Protein AF-A0A934HAM5-F1 (afdb_monomer_lite)

Radius of gyration: 46.68 Å; chains: 1; bounding box: 102×47×136 Å

Foldseek 3Di:
DDDDDDDDDDDDDDDDDDDDPPPDQPPVNVVVVVVVVVVVVCCVVVVVVVVVVVVVVVVVVVVVVVVVVVVVVVVVVVVVVVCVPDCVVVVVCCVPVVVDDDVPDDDDDDDDDDPPPPPPDPDPPPPPPPPPPDPPDPPVQVVVCVVPVDGDPD

Structure (mmCIF, N/CA/C/O backbone):
data_AF-A0A934HAM5-F1
#
_entry.id   AF-A0A934HAM5-F1
#
loop_
_atom_site.group_PDB
_atom_site.id
_atom_site.type_symbol
_atom_site.label_atom_id
_atom_site.label_alt_id
_atom_site.label_comp_id
_atom_site.label_asym_id
_atom_site.label_entity_id
_atom_site.label_seq_id
_atom_site.pdbx_PDB_ins_code
_atom_site.Cartn_x
_atom_site.Cartn_y
_atom_site.Cartn_z
_atom_site.occupancy
_atom_site.B_iso_or_equiv
_atom_site.auth_seq_id
_atom_site.auth_comp_id
_atom_site.auth_asym_id
_atom_site.auth_atom_id
_atom_site.pdbx_PDB_model_num
ATOM 1 N N . MET A 1 1 ? 74.868 38.143 -91.802 1.00 42.06 1 MET A N 1
ATOM 2 C CA . MET A 1 1 ? 75.199 38.281 -90.371 1.00 42.06 1 MET A CA 1
ATOM 3 C C . MET A 1 1 ? 74.041 37.647 -89.613 1.00 42.06 1 MET A C 1
ATOM 5 O O . MET A 1 1 ? 72.954 38.185 -89.759 1.00 42.06 1 MET A O 1
ATOM 9 N N . SER A 1 2 ? 74.294 36.526 -88.915 1.00 46.59 2 SER A N 1
ATOM 10 C CA . SER A 1 2 ? 73.441 35.905 -87.864 1.00 46.59 2 SER A CA 1
ATOM 11 C C . SER A 1 2 ? 72.083 35.324 -88.325 1.00 46.59 2 SER A C 1
ATOM 13 O O . SER A 1 2 ? 71.445 35.909 -89.183 1.00 46.59 2 SER A O 1
ATOM 15 N N . GLU A 1 3 ? 71.506 34.216 -87.853 1.00 45.53 3 GLU A N 1
ATOM 16 C CA . GLU A 1 3 ? 71.801 33.138 -86.895 1.00 45.53 3 GLU A CA 1
ATOM 17 C C . GLU A 1 3 ? 70.739 32.016 -87.137 1.00 45.53 3 GLU A C 1
ATOM 19 O O . GLU A 1 3 ? 69.794 32.219 -87.895 1.00 45.53 3 GLU A O 1
ATOM 24 N N . GLN A 1 4 ? 70.930 30.837 -86.529 1.00 54.72 4 GLN A N 1
ATOM 25 C CA . GLN A 1 4 ? 70.069 29.624 -86.457 1.00 54.72 4 GLN A CA 1
ATOM 26 C C . GLN A 1 4 ? 68.655 29.881 -85.824 1.00 54.72 4 GLN A C 1
ATOM 28 O O . GLN A 1 4 ? 68.328 31.049 -85.639 1.00 54.72 4 GLN A O 1
ATOM 33 N N . PRO A 1 5 ? 67.845 28.908 -85.306 1.00 62.12 5 PRO A N 1
ATOM 34 C CA . PRO A 1 5 ? 67.680 27.442 -85.487 1.00 62.12 5 PRO A CA 1
ATOM 35 C C . PRO A 1 5 ? 66.188 26.966 -85.585 1.00 62.12 5 PRO A C 1
ATOM 37 O O . PRO A 1 5 ? 65.243 27.740 -85.500 1.00 62.12 5 PRO A O 1
ATOM 40 N N . SER A 1 6 ? 66.017 25.646 -85.741 1.00 55.91 6 SER A N 1
ATOM 41 C CA . SER A 1 6 ? 65.084 24.710 -85.066 1.00 55.91 6 SER A CA 1
ATOM 42 C C . SER A 1 6 ? 63.845 25.198 -84.289 1.00 55.91 6 SER A C 1
ATOM 44 O O . SER A 1 6 ? 63.964 26.020 -83.390 1.00 55.91 6 SER A O 1
ATOM 46 N N . ALA A 1 7 ? 62.721 24.490 -84.471 1.00 57.91 7 ALA A N 1
ATOM 47 C CA . ALA A 1 7 ? 61.945 23.786 -83.421 1.00 57.91 7 ALA A CA 1
ATOM 48 C C . ALA A 1 7 ? 60.665 23.221 -84.080 1.00 57.91 7 ALA A C 1
ATOM 50 O O . ALA A 1 7 ? 59.900 23.972 -84.671 1.00 57.91 7 ALA A O 1
ATOM 51 N N . TYR A 1 8 ? 60.516 21.912 -84.285 1.00 57.03 8 TYR A N 1
ATOM 52 C CA . TYR A 1 8 ? 60.095 20.884 -83.320 1.00 57.03 8 TYR A CA 1
ATOM 53 C C . TYR A 1 8 ? 58.771 21.139 -82.585 1.00 57.03 8 TYR A C 1
ATOM 55 O O . TYR A 1 8 ? 58.551 22.199 -82.007 1.00 57.03 8 TYR A O 1
ATOM 63 N N . SER A 1 9 ? 58.020 20.034 -82.534 1.00 56.56 9 SER A N 1
ATOM 64 C CA . SER A 1 9 ? 57.041 19.629 -81.523 1.00 56.56 9 SER A CA 1
ATOM 65 C C . SER A 1 9 ? 55.610 20.124 -81.737 1.00 56.56 9 SER A C 1
ATOM 67 O O . SER A 1 9 ? 55.322 21.312 -81.738 1.00 56.56 9 SER A O 1
ATOM 69 N N . GLU A 1 10 ? 54.706 19.244 -82.164 1.00 54.44 10 GLU A N 1
ATOM 70 C CA . GLU A 1 10 ? 54.100 18.116 -81.425 1.00 54.44 10 GLU A CA 1
ATOM 71 C C . GLU A 1 10 ? 52.860 18.534 -80.632 1.00 54.44 10 GLU A C 1
ATOM 73 O O . GLU A 1 10 ? 52.858 19.499 -79.880 1.00 54.44 10 GLU A O 1
ATOM 78 N N . GLU A 1 11 ? 51.841 17.692 -80.812 1.00 55.75 11 GLU A N 1
ATOM 79 C CA . GLU A 1 11 ? 50.790 17.365 -79.855 1.00 55.75 11 GLU A CA 1
ATOM 80 C C . GLU A 1 11 ? 49.760 18.442 -79.487 1.00 55.75 11 GLU A C 1
ATOM 82 O O . GLU A 1 11 ? 50.021 19.419 -78.794 1.00 55.75 11 GLU A O 1
ATOM 87 N N . GLN A 1 12 ? 48.494 18.111 -79.760 1.00 60.97 12 GLN A N 1
ATOM 88 C CA . GLN A 1 12 ? 47.630 17.698 -78.650 1.00 60.97 12 GLN A CA 1
ATOM 89 C C . GLN A 1 12 ? 46.426 16.871 -79.142 1.00 60.97 12 GLN A C 1
ATOM 91 O O . GLN A 1 12 ? 45.659 17.338 -79.986 1.00 60.97 12 GLN A O 1
ATOM 96 N N . PRO A 1 13 ? 46.239 15.638 -78.630 1.00 58.78 13 PRO A N 1
ATOM 97 C CA . PRO A 1 13 ? 45.120 14.782 -78.996 1.00 58.78 13 PRO A CA 1
ATOM 98 C C . PRO A 1 13 ? 43.814 15.270 -78.355 1.00 58.78 13 PRO A C 1
ATOM 100 O O . PRO A 1 13 ? 43.788 15.835 -77.259 1.00 58.78 13 PRO A O 1
ATOM 103 N N . ALA A 1 14 ? 42.709 15.013 -79.055 1.00 62.81 14 ALA A N 1
ATOM 104 C CA . ALA A 1 14 ? 41.353 15.311 -78.619 1.00 62.81 14 ALA A CA 1
ATOM 105 C C . ALA A 1 14 ? 41.064 14.729 -77.221 1.00 62.81 14 ALA A C 1
ATOM 107 O O . ALA A 1 14 ? 41.055 13.513 -77.015 1.00 62.81 14 ALA A O 1
ATOM 108 N N . ARG A 1 15 ? 40.797 15.607 -76.248 1.00 59.69 15 ARG A N 1
ATOM 109 C CA . ARG A 1 15 ? 40.384 15.211 -74.897 1.00 59.69 15 ARG A CA 1
ATOM 110 C C . ARG A 1 15 ? 38.982 14.602 -74.951 1.00 59.69 15 ARG A C 1
ATOM 112 O O . ARG A 1 15 ? 38.008 15.286 -75.251 1.00 59.69 15 ARG A O 1
ATOM 119 N N . THR A 1 16 ? 38.884 13.314 -74.643 1.00 67.38 16 THR A N 1
ATOM 120 C CA . THR A 1 16 ? 37.608 12.604 -74.473 1.00 67.38 16 THR A CA 1
ATOM 121 C C . THR A 1 16 ? 37.072 12.879 -73.061 1.00 67.38 16 THR A C 1
ATOM 123 O O . THR A 1 16 ? 37.863 12.844 -72.115 1.00 67.38 16 THR A O 1
ATOM 126 N N . PRO A 1 17 ? 35.770 13.164 -72.860 1.00 67.44 17 PRO A N 1
ATOM 127 C CA . PRO A 1 17 ? 35.237 13.386 -71.518 1.00 67.44 17 PRO A CA 1
ATOM 128 C C . PRO A 1 17 ? 35.248 12.083 -70.696 1.00 67.44 17 PRO A C 1
ATOM 130 O O . PRO A 1 17 ? 34.970 11.011 -71.246 1.00 67.44 17 PRO A O 1
ATOM 133 N N . PRO A 1 18 ? 35.526 12.142 -69.379 1.00 64.69 18 PRO A N 1
ATOM 134 C CA . PRO A 1 18 ? 35.520 10.960 -68.529 1.00 64.69 18 PRO A CA 1
ATOM 135 C C . PRO A 1 18 ? 34.089 10.431 -68.373 1.00 64.69 18 PRO A C 1
ATOM 137 O O . PRO A 1 18 ? 33.177 11.146 -67.949 1.00 64.69 18 PRO A O 1
ATOM 140 N N . ARG A 1 19 ? 33.883 9.155 -68.718 1.00 61.78 19 ARG A N 1
ATOM 141 C CA . ARG A 1 19 ? 32.640 8.435 -68.425 1.00 61.78 19 ARG A CA 1
ATOM 142 C C . ARG A 1 19 ? 32.548 8.223 -66.916 1.00 61.78 19 ARG A C 1
ATOM 144 O O . ARG A 1 19 ? 33.447 7.673 -66.296 1.00 61.78 19 ARG A O 1
ATOM 151 N N . ARG A 1 20 ? 31.453 8.703 -66.334 1.00 63.34 20 ARG A N 1
ATOM 152 C CA . ARG A 1 20 ? 31.144 8.587 -64.909 1.00 63.34 20 ARG A CA 1
ATOM 153 C C . ARG A 1 20 ? 30.751 7.136 -64.636 1.00 63.34 20 ARG A C 1
ATOM 155 O O . ARG A 1 20 ? 29.644 6.735 -64.994 1.00 63.34 20 ARG A O 1
ATOM 162 N N . ASP A 1 21 ? 31.659 6.357 -64.056 1.00 62.03 21 ASP A N 1
ATOM 163 C CA . ASP A 1 21 ? 31.364 4.991 -63.629 1.00 62.03 21 ASP A CA 1
ATOM 164 C C . ASP A 1 21 ? 30.221 5.024 -62.613 1.00 62.03 21 ASP A C 1
ATOM 166 O O . ASP A 1 21 ? 30.358 5.495 -61.481 1.00 62.03 21 ASP A O 1
ATOM 170 N N . ARG A 1 22 ? 29.043 4.564 -63.047 1.00 62.31 22 ARG A N 1
ATOM 171 C CA . ARG A 1 22 ? 27.924 4.270 -62.155 1.00 62.31 22 ARG A CA 1
ATOM 172 C C . ARG A 1 22 ? 28.395 3.145 -61.247 1.00 62.31 22 ARG A C 1
ATOM 174 O O . ARG A 1 22 ? 28.457 2.001 -61.682 1.00 62.31 22 ARG A O 1
ATOM 181 N N . GLN A 1 23 ? 28.737 3.492 -60.011 1.00 64.81 23 GLN A N 1
ATOM 182 C CA . GLN A 1 23 ? 29.042 2.541 -58.950 1.00 64.81 23 GLN A CA 1
ATOM 183 C C . GLN A 1 23 ? 27.871 1.560 -58.837 1.00 64.81 23 GLN A C 1
ATOM 185 O O . GLN A 1 23 ? 26.796 1.899 -58.342 1.00 64.81 23 GLN A O 1
ATOM 190 N N . GLN A 1 24 ? 28.053 0.362 -59.384 1.00 66.62 24 GLN A N 1
ATOM 191 C CA . GLN A 1 24 ? 27.085 -0.712 -59.269 1.00 66.62 24 GLN A CA 1
ATOM 192 C C . GLN A 1 24 ? 27.207 -1.223 -57.838 1.00 66.62 24 GLN A C 1
ATOM 194 O O . GLN A 1 24 ? 28.215 -1.826 -57.475 1.00 66.62 24 GLN A O 1
ATOM 199 N N . LEU A 1 25 ? 26.222 -0.894 -57.003 1.00 69.50 25 LEU A N 1
ATOM 200 C CA . LEU A 1 25 ? 26.144 -1.422 -55.646 1.00 69.50 25 LEU A CA 1
ATOM 201 C C . LEU A 1 25 ? 26.171 -2.947 -55.743 1.00 69.50 25 LEU A C 1
ATOM 203 O O . LEU A 1 25 ? 25.342 -3.545 -56.431 1.00 69.50 25 LEU A O 1
ATOM 207 N N . SER A 1 26 ? 27.154 -3.568 -55.093 1.00 83.50 26 SER A N 1
ATOM 208 C CA . SER A 1 26 ? 27.288 -5.022 -55.110 1.00 83.50 26 SER A CA 1
ATOM 209 C C . SER A 1 26 ? 26.033 -5.634 -54.491 1.00 83.50 26 SER A C 1
ATOM 211 O O . SER A 1 26 ? 25.564 -5.167 -53.452 1.00 83.50 26 SER A O 1
ATOM 213 N N . SER A 1 27 ? 25.487 -6.696 -55.090 1.00 83.12 27 SER A N 1
ATOM 214 C CA . SER A 1 27 ? 24.305 -7.394 -54.560 1.00 83.12 27 SER A CA 1
ATOM 215 C C . SER A 1 27 ? 24.482 -7.790 -53.088 1.00 83.12 27 SER A C 1
ATOM 217 O O . SER A 1 27 ? 23.525 -7.772 -52.320 1.00 83.12 27 SER A O 1
ATOM 219 N N . ILE A 1 28 ? 25.724 -8.048 -52.665 1.00 89.56 28 ILE A N 1
ATOM 220 C CA . ILE A 1 28 ? 26.079 -8.343 -51.273 1.00 89.56 28 ILE A CA 1
ATOM 221 C C . ILE A 1 28 ? 25.883 -7.136 -50.341 1.00 89.56 28 ILE A C 1
ATOM 223 O O . ILE A 1 28 ? 25.436 -7.305 -49.210 1.00 89.56 28 ILE A O 1
ATOM 227 N N . GLN A 1 29 ? 26.161 -5.914 -50.811 1.00 89.19 29 GLN A N 1
ATOM 228 C CA . GLN A 1 29 ? 25.951 -4.684 -50.041 1.00 89.19 29 GLN A CA 1
ATOM 229 C C . GLN A 1 29 ? 24.461 -4.409 -49.854 1.00 89.19 29 GLN A C 1
ATOM 231 O O . GLN A 1 29 ? 24.051 -3.980 -48.780 1.00 89.19 29 GLN A O 1
ATOM 236 N N . ILE A 1 30 ? 23.649 -4.705 -50.874 1.00 93.00 30 ILE A N 1
ATOM 237 C CA . ILE A 1 30 ? 22.191 -4.583 -50.792 1.00 93.00 30 ILE A CA 1
ATOM 238 C C . ILE A 1 30 ? 21.650 -5.576 -49.761 1.00 93.00 30 ILE A C 1
ATOM 240 O O . ILE A 1 30 ? 20.916 -5.173 -48.864 1.00 93.00 30 ILE A O 1
ATOM 244 N N . VAL A 1 31 ? 22.063 -6.847 -49.822 1.00 94.38 31 VAL A N 1
ATOM 245 C CA . VAL A 1 31 ? 21.644 -7.861 -48.840 1.00 94.38 31 VAL A CA 1
ATOM 246 C C . VAL A 1 31 ? 22.062 -7.457 -47.424 1.00 94.38 31 VAL A C 1
ATOM 248 O O . VAL A 1 31 ? 21.231 -7.456 -46.517 1.00 94.38 31 VAL A O 1
ATOM 251 N N . PHE A 1 32 ? 23.306 -7.019 -47.232 1.00 95.44 32 PHE A N 1
ATOM 252 C CA . PHE A 1 32 ? 23.772 -6.547 -45.929 1.00 95.44 32 PHE A CA 1
ATOM 253 C C . PHE A 1 32 ? 22.949 -5.354 -45.416 1.00 95.44 32 PHE A C 1
ATOM 255 O O . PHE A 1 32 ? 22.472 -5.377 -44.283 1.00 95.44 32 PHE A O 1
ATOM 262 N N . ALA A 1 33 ? 22.700 -4.350 -46.262 1.00 94.38 33 ALA A N 1
ATOM 263 C CA . ALA A 1 33 ? 21.885 -3.190 -45.910 1.00 94.38 33 ALA A CA 1
ATOM 264 C C . ALA A 1 33 ? 20.430 -3.567 -45.582 1.00 94.38 33 ALA A C 1
ATOM 266 O O . ALA A 1 33 ? 19.839 -2.991 -44.666 1.00 94.38 33 ALA A O 1
ATOM 267 N N . THR A 1 34 ? 19.857 -4.552 -46.283 1.00 95.62 34 THR A N 1
ATOM 268 C CA . THR A 1 34 ? 18.502 -5.045 -45.992 1.00 95.62 34 THR A CA 1
ATOM 269 C C . THR A 1 34 ? 18.431 -5.758 -44.647 1.00 95.62 34 THR A C 1
ATOM 271 O O . THR A 1 34 ? 17.54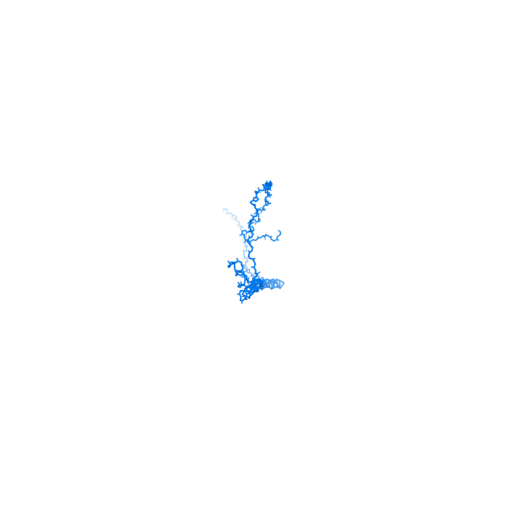8 -5.446 -43.853 1.00 95.62 34 THR A O 1
ATOM 274 N N . ILE A 1 35 ? 19.384 -6.646 -44.341 1.00 96.25 35 ILE A N 1
ATOM 275 C CA . ILE A 1 35 ? 19.449 -7.336 -43.045 1.00 96.25 35 ILE A CA 1
ATOM 276 C C . ILE A 1 35 ? 19.617 -6.315 -41.917 1.00 96.25 35 ILE A C 1
ATOM 278 O O . ILE A 1 35 ? 18.914 -6.390 -40.911 1.00 96.25 35 ILE A O 1
ATOM 282 N N . LEU A 1 36 ? 20.495 -5.326 -42.104 1.00 96.50 36 LEU A N 1
ATOM 283 C CA . LEU A 1 36 ? 20.744 -4.282 -41.113 1.00 96.50 36 LEU A CA 1
ATOM 284 C C . LEU A 1 36 ? 19.500 -3.406 -40.897 1.00 96.50 36 LEU A C 1
ATOM 286 O O . LEU A 1 36 ? 19.123 -3.157 -39.753 1.00 96.50 36 LEU A O 1
ATOM 290 N N . SER A 1 37 ? 18.800 -3.018 -41.969 1.00 95.88 37 SER A N 1
ATOM 291 C CA . SER A 1 37 ? 17.521 -2.296 -41.866 1.00 95.88 37 SER A CA 1
ATOM 292 C C . SER A 1 37 ? 16.463 -3.093 -41.109 1.00 95.88 37 SER A C 1
ATOM 294 O O . SER A 1 37 ? 15.808 -2.549 -40.222 1.00 95.88 37 SER A O 1
ATOM 296 N N . ILE A 1 38 ? 16.298 -4.380 -41.426 1.00 95.38 38 ILE A N 1
ATOM 297 C CA . ILE A 1 38 ? 15.322 -5.245 -40.750 1.00 95.38 38 ILE A CA 1
ATOM 298 C C . ILE A 1 38 ? 15.677 -5.384 -39.266 1.00 95.38 38 ILE A C 1
ATOM 300 O O . ILE A 1 38 ? 14.801 -5.241 -38.413 1.00 95.38 38 ILE A O 1
ATOM 304 N N . GLY A 1 39 ? 16.955 -5.602 -38.946 1.00 94.62 39 GLY A N 1
ATOM 305 C CA . GLY A 1 39 ? 17.436 -5.664 -37.567 1.00 94.62 39 GLY A CA 1
ATOM 306 C C . GLY A 1 39 ? 17.138 -4.379 -36.792 1.00 94.62 39 GLY A C 1
ATOM 307 O O . GLY A 1 39 ? 16.588 -4.436 -35.693 1.00 94.62 39 GLY A O 1
ATOM 308 N N . LEU A 1 40 ? 17.416 -3.216 -37.386 1.00 92.69 40 LEU A N 1
ATOM 309 C CA . LEU A 1 40 ? 17.148 -1.921 -36.762 1.00 92.69 40 LEU A CA 1
ATOM 310 C C . LEU A 1 40 ? 15.645 -1.697 -36.522 1.00 92.69 40 LEU A C 1
ATOM 312 O O . LEU A 1 40 ? 15.249 -1.273 -35.436 1.00 92.69 40 LEU A O 1
ATOM 316 N N . LEU A 1 41 ? 14.800 -2.034 -37.502 1.00 90.25 41 LEU A N 1
ATOM 317 C CA . LEU A 1 41 ? 13.343 -1.943 -37.372 1.00 90.25 41 LEU A CA 1
ATOM 318 C C . LEU A 1 41 ? 12.808 -2.845 -36.255 1.00 90.25 41 LEU A C 1
ATOM 320 O O . LEU A 1 41 ? 11.938 -2.420 -35.495 1.00 90.25 41 LEU A O 1
ATOM 324 N N . LEU A 1 42 ? 13.337 -4.064 -36.126 1.00 90.00 42 LEU A N 1
ATOM 325 C CA . LEU A 1 42 ? 12.958 -4.989 -35.060 1.00 90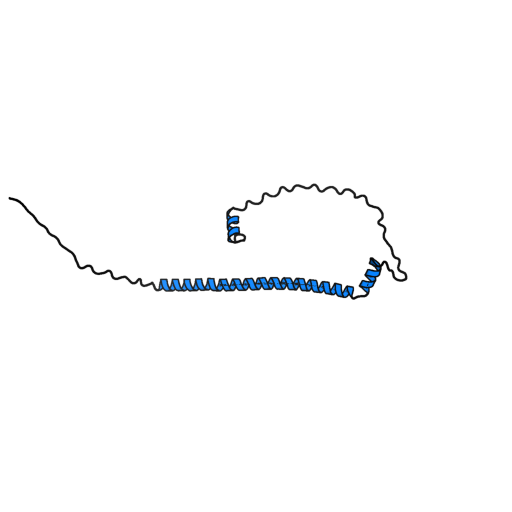.00 42 LEU A CA 1
ATOM 326 C C . LEU A 1 42 ? 13.331 -4.446 -33.683 1.00 90.00 42 LEU A C 1
ATOM 328 O O . LEU A 1 42 ? 12.493 -4.480 -32.787 1.00 90.00 42 LEU A O 1
ATOM 332 N N . VAL A 1 43 ? 14.540 -3.903 -33.515 1.00 88.25 43 VAL A N 1
ATOM 333 C CA . VAL A 1 43 ? 14.974 -3.311 -32.239 1.00 88.25 43 VAL A CA 1
ATOM 334 C C . VAL A 1 43 ? 14.055 -2.157 -31.836 1.00 88.25 43 VAL A C 1
ATOM 336 O O . VAL A 1 43 ? 13.573 -2.127 -30.705 1.00 88.25 43 VAL A O 1
ATOM 339 N N . ILE A 1 44 ? 13.740 -1.246 -32.762 1.00 84.69 44 ILE A N 1
ATOM 340 C CA . ILE A 1 44 ? 12.850 -0.105 -32.492 1.00 84.69 44 ILE A CA 1
ATOM 341 C C . ILE A 1 44 ? 11.434 -0.587 -32.143 1.00 84.69 44 ILE A C 1
ATOM 343 O O . ILE A 1 44 ? 10.844 -0.145 -31.153 1.00 84.69 44 ILE A O 1
ATOM 347 N N . ASN A 1 45 ? 10.887 -1.516 -32.931 1.00 80.19 45 ASN A N 1
ATOM 348 C CA . ASN A 1 45 ? 9.528 -2.016 -32.738 1.00 80.19 45 ASN A CA 1
ATOM 349 C C . ASN A 1 45 ? 9.384 -2.808 -31.428 1.00 80.19 45 ASN A C 1
ATOM 351 O O . ASN A 1 45 ? 8.421 -2.616 -30.680 1.00 80.19 45 ASN A O 1
ATOM 355 N N . LEU A 1 46 ? 10.366 -3.657 -31.122 1.00 77.00 46 LEU A N 1
ATOM 356 C CA . LEU A 1 46 ? 10.372 -4.487 -29.925 1.00 77.00 46 LEU A CA 1
ATOM 357 C C . LEU A 1 46 ? 10.590 -3.643 -28.666 1.00 77.00 46 LEU A C 1
ATOM 359 O O . LEU A 1 46 ? 9.883 -3.846 -27.680 1.00 77.00 46 LEU A O 1
ATOM 363 N N . SER A 1 47 ? 11.477 -2.646 -28.718 1.00 76.44 47 SER A N 1
ATOM 364 C CA . SER A 1 47 ? 11.728 -1.731 -27.599 1.00 76.44 47 SER A CA 1
ATOM 365 C C . SER A 1 47 ? 10.453 -0.974 -27.193 1.00 76.44 47 SER A C 1
ATOM 367 O O . SER A 1 47 ? 10.056 -0.984 -26.025 1.00 76.44 47 SER A O 1
ATOM 369 N N . GLY A 1 48 ? 9.704 -0.444 -28.169 1.00 74.69 48 GLY A N 1
ATOM 370 C CA . GLY A 1 48 ? 8.427 0.234 -27.911 1.00 74.69 48 GLY A CA 1
ATOM 371 C C . GLY A 1 48 ? 7.295 -0.686 -27.422 1.00 74.69 48 GLY A C 1
ATOM 372 O O . GLY A 1 48 ? 6.345 -0.223 -26.785 1.00 74.69 48 GLY A O 1
ATOM 373 N N . ARG A 1 49 ? 7.351 -1.992 -27.712 1.00 77.25 49 ARG A N 1
ATOM 374 C CA . ARG A 1 49 ? 6.382 -2.978 -27.204 1.00 77.25 49 ARG A CA 1
ATOM 375 C C . ARG A 1 49 ? 6.715 -3.417 -25.778 1.00 77.25 49 ARG A C 1
ATOM 377 O O . ARG A 1 49 ? 5.801 -3.539 -24.966 1.00 77.25 49 ARG A O 1
ATOM 384 N N . ILE A 1 50 ? 7.998 -3.599 -25.468 1.00 77.19 50 ILE A N 1
ATOM 385 C CA . ILE A 1 50 ? 8.467 -3.939 -24.120 1.00 77.19 50 ILE A CA 1
ATOM 386 C C . ILE A 1 50 ? 8.155 -2.794 -23.153 1.00 77.19 50 ILE A C 1
ATOM 388 O O . ILE A 1 50 ? 7.551 -3.042 -22.114 1.00 77.19 50 ILE A O 1
ATOM 392 N N . ALA A 1 51 ? 8.470 -1.545 -23.515 1.00 74.69 51 ALA A N 1
ATOM 393 C CA . ALA A 1 51 ? 8.235 -0.388 -22.647 1.00 74.69 51 ALA A CA 1
ATOM 394 C C . ALA A 1 51 ? 6.757 -0.239 -22.238 1.00 74.69 51 ALA A C 1
ATOM 396 O O . ALA A 1 51 ? 6.448 -0.059 -21.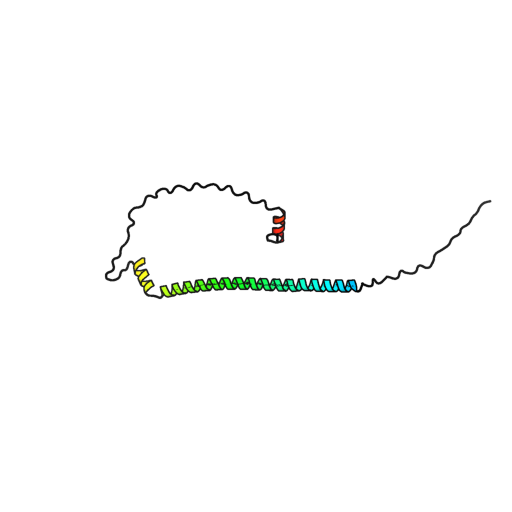061 1.00 74.69 51 ALA A O 1
ATOM 397 N N . ARG A 1 52 ? 5.830 -0.398 -23.193 1.00 74.12 52 ARG A N 1
ATOM 398 C CA . ARG A 1 52 ? 4.383 -0.351 -22.920 1.00 74.12 52 ARG A CA 1
ATOM 399 C C . ARG A 1 52 ? 3.908 -1.509 -22.042 1.00 74.12 52 ARG A C 1
ATOM 401 O O . ARG A 1 52 ? 3.069 -1.303 -21.172 1.00 74.12 52 ARG A O 1
ATOM 408 N N . GLY A 1 53 ? 4.449 -2.711 -22.250 1.00 81.69 53 GLY A N 1
ATOM 409 C CA . GLY A 1 53 ? 4.138 -3.869 -21.409 1.00 81.69 53 GLY A CA 1
ATOM 410 C C . GLY A 1 53 ? 4.594 -3.673 -19.963 1.00 81.69 53 GLY A C 1
ATOM 411 O O . GLY A 1 53 ? 3.825 -3.920 -19.041 1.00 81.69 53 GLY A O 1
ATOM 412 N N . GLN A 1 54 ? 5.811 -3.160 -19.764 1.00 82.50 54 GLN A N 1
ATOM 413 C CA . GLN A 1 54 ? 6.360 -2.906 -18.430 1.00 82.50 54 GLN A CA 1
ATOM 414 C C . GLN A 1 54 ? 5.549 -1.856 -17.664 1.00 82.50 54 GLN A C 1
ATOM 416 O O . GLN A 1 54 ? 5.214 -2.075 -16.504 1.00 82.50 54 GLN A O 1
ATOM 421 N N . GLN A 1 55 ? 5.171 -0.749 -18.314 1.00 86.81 55 GLN A N 1
ATOM 422 C CA . GLN A 1 55 ? 4.332 0.272 -17.678 1.00 86.81 55 GLN A CA 1
ATOM 423 C C . GLN A 1 55 ? 2.973 -0.287 -17.240 1.00 86.81 55 GLN A C 1
ATOM 425 O O . GLN A 1 55 ? 2.550 -0.046 -16.113 1.00 86.81 55 GLN A O 1
ATOM 430 N N . MET A 1 56 ? 2.320 -1.088 -18.087 1.00 90.12 56 MET A N 1
ATOM 431 C CA . MET A 1 56 ? 1.032 -1.701 -17.748 1.00 90.12 56 MET A CA 1
ATOM 432 C C . MET A 1 56 ? 1.142 -2.662 -16.555 1.00 90.12 56 MET A C 1
ATOM 434 O O . MET A 1 56 ? 0.270 -2.674 -15.689 1.00 90.12 56 MET A O 1
ATOM 438 N N . GLU A 1 57 ? 2.219 -3.448 -16.478 1.00 91.38 57 GLU A N 1
ATOM 439 C CA . GLU A 1 57 ? 2.455 -4.349 -15.345 1.00 91.38 57 GLU A CA 1
ATOM 440 C C . GLU A 1 57 ? 2.759 -3.593 -14.046 1.00 91.38 57 GLU A C 1
ATOM 442 O O . GLU A 1 57 ? 2.293 -3.999 -12.980 1.00 91.38 57 GLU A O 1
ATOM 447 N N . ILE A 1 58 ? 3.494 -2.480 -14.114 1.00 93.62 58 ILE A N 1
ATOM 448 C CA . ILE A 1 58 ? 3.750 -1.621 -12.949 1.00 93.62 58 ILE A CA 1
ATOM 449 C C . ILE A 1 58 ? 2.436 -1.040 -12.419 1.00 93.62 58 ILE A C 1
ATOM 451 O O . ILE A 1 58 ? 2.153 -1.163 -11.225 1.00 93.62 58 ILE A O 1
ATOM 455 N N . GLU A 1 59 ? 1.606 -0.471 -13.295 1.00 93.88 59 GLU A N 1
ATOM 456 C CA . GLU A 1 59 ? 0.311 0.090 -12.894 1.00 93.88 59 GLU A CA 1
ATOM 457 C C . GLU A 1 59 ? -0.623 -0.983 -12.335 1.00 93.88 59 GLU A C 1
ATOM 459 O O . GLU A 1 59 ? -1.254 -0.793 -11.294 1.00 93.88 59 GLU A O 1
ATOM 464 N N . ARG A 1 60 ? -0.652 -2.164 -12.961 1.00 95.31 60 ARG A N 1
ATOM 465 C CA . ARG A 1 60 ? -1.418 -3.306 -12.457 1.00 95.31 60 ARG A CA 1
ATOM 466 C C . ARG A 1 60 ? -0.980 -3.706 -11.048 1.00 95.31 60 ARG A C 1
ATOM 468 O O . ARG A 1 60 ? -1.833 -3.912 -10.188 1.00 95.31 60 ARG A O 1
ATOM 475 N N . ARG A 1 61 ? 0.329 -3.806 -10.794 1.00 96.38 61 ARG A N 1
ATOM 476 C CA . ARG A 1 61 ? 0.862 -4.133 -9.459 1.00 96.38 61 ARG A CA 1
ATOM 477 C C . ARG A 1 61 ? 0.506 -3.065 -8.430 1.00 96.38 61 ARG A C 1
ATOM 479 O O . ARG A 1 61 ? 0.123 -3.409 -7.316 1.00 96.38 61 ARG A O 1
ATOM 486 N N . ARG A 1 62 ? 0.584 -1.786 -8.805 1.00 96.81 62 ARG A N 1
ATOM 487 C CA . ARG A 1 62 ? 0.200 -0.661 -7.943 1.00 96.81 62 ARG A CA 1
ATOM 488 C C . ARG A 1 62 ? -1.280 -0.717 -7.559 1.00 96.81 62 ARG A C 1
ATOM 490 O O . ARG A 1 62 ? -1.619 -0.566 -6.385 1.00 96.81 62 ARG A O 1
ATOM 497 N N . LEU A 1 63 ? -2.150 -0.946 -8.540 1.00 97.62 63 LEU A N 1
ATOM 498 C CA . LEU A 1 63 ? -3.590 -1.084 -8.326 1.00 97.62 63 LEU A CA 1
ATOM 499 C C . LEU A 1 63 ? -3.901 -2.280 -7.426 1.00 97.62 63 LEU A C 1
ATOM 501 O O . LEU A 1 63 ? -4.672 -2.132 -6.484 1.00 97.62 63 LEU A O 1
ATOM 505 N N . GLN A 1 64 ? -3.259 -3.427 -7.660 1.00 97.38 64 GLN A N 1
ATOM 506 C CA . GLN A 1 64 ? -3.463 -4.614 -6.832 1.00 97.38 64 GLN A CA 1
ATOM 507 C C . GLN A 1 64 ? -3.064 -4.367 -5.374 1.00 97.38 64 GLN A C 1
ATOM 509 O O . GLN A 1 64 ? -3.865 -4.615 -4.482 1.00 97.38 64 GLN A O 1
ATOM 514 N N . ALA A 1 65 ? -1.888 -3.782 -5.130 1.00 97.19 65 ALA A N 1
ATOM 515 C CA . ALA A 1 65 ? -1.459 -3.441 -3.773 1.00 97.19 65 ALA A CA 1
ATOM 516 C C . ALA A 1 65 ? -2.438 -2.479 -3.074 1.00 97.19 65 ALA A C 1
ATOM 518 O O . ALA A 1 65 ? -2.687 -2.597 -1.878 1.00 97.19 65 ALA A O 1
ATOM 519 N N . THR A 1 66 ? -3.024 -1.541 -3.824 1.00 97.19 66 THR A N 1
ATOM 520 C CA . THR A 1 66 ? -4.045 -0.627 -3.291 1.00 97.19 66 THR A CA 1
ATOM 521 C C . THR A 1 66 ? -5.319 -1.382 -2.909 1.00 97.19 66 THR A C 1
ATOM 523 O O . THR A 1 66 ? -5.868 -1.142 -1.838 1.00 97.19 66 THR A O 1
ATOM 526 N N . ILE A 1 67 ? -5.778 -2.308 -3.755 1.00 98.06 67 ILE A N 1
ATOM 527 C CA . ILE A 1 67 ? -6.951 -3.148 -3.477 1.00 98.06 67 ILE A CA 1
ATOM 528 C C . ILE A 1 67 ? -6.728 -3.978 -2.212 1.00 98.06 67 ILE A C 1
ATOM 530 O O . ILE A 1 67 ? -7.593 -3.974 -1.341 1.00 98.06 67 ILE A O 1
ATOM 534 N N . ASP A 1 68 ? -5.564 -4.614 -2.081 1.00 98.00 68 ASP A N 1
ATOM 535 C CA . ASP A 1 68 ? -5.249 -5.477 -0.941 1.00 98.00 68 ASP A CA 1
ATOM 536 C C . ASP A 1 68 ? -5.298 -4.690 0.387 1.00 98.00 68 ASP A C 1
ATOM 538 O O . ASP A 1 68 ? -5.888 -5.146 1.369 1.00 98.00 68 ASP A O 1
ATOM 542 N N . VAL A 1 69 ? -4.749 -3.467 0.409 1.00 97.94 69 VAL A N 1
ATOM 543 C CA . VAL A 1 69 ? -4.812 -2.572 1.581 1.00 97.94 69 VAL A CA 1
ATOM 544 C C . VAL A 1 69 ? -6.252 -2.153 1.888 1.00 97.94 69 VAL A C 1
ATOM 546 O O . VAL A 1 69 ? -6.678 -2.188 3.044 1.00 97.94 69 VAL A O 1
ATOM 549 N N . LEU A 1 70 ? -7.023 -1.767 0.868 1.00 98.06 70 LEU A N 1
ATOM 550 C CA . LEU A 1 70 ? -8.412 -1.336 1.048 1.00 98.06 70 LEU A CA 1
ATOM 551 C C . LEU A 1 70 ? -9.310 -2.475 1.538 1.00 98.06 70 LEU A C 1
ATOM 553 O O . LEU A 1 70 ? -10.229 -2.240 2.322 1.00 98.06 70 LEU A O 1
ATOM 557 N N . GLU A 1 71 ? -9.061 -3.704 1.095 1.00 98.25 71 GLU A N 1
ATOM 558 C CA . GLU A 1 71 ? -9.811 -4.873 1.542 1.00 98.25 71 GLU A CA 1
ATOM 559 C C . GLU A 1 71 ? -9.550 -5.172 3.022 1.00 98.25 71 GLU A C 1
ATOM 561 O O . GLU A 1 71 ? -10.501 -5.384 3.777 1.00 98.25 71 GLU A O 1
ATOM 566 N N . GLN A 1 72 ? -8.292 -5.084 3.464 1.00 97.25 72 GLN A N 1
ATOM 567 C CA . GLN A 1 72 ? -7.946 -5.196 4.884 1.00 97.25 72 GLN A CA 1
ATOM 568 C C . GLN A 1 72 ? -8.631 -4.105 5.714 1.00 97.25 72 GLN A C 1
ATOM 570 O O . GLN A 1 72 ? -9.316 -4.408 6.692 1.00 97.25 72 GLN A O 1
ATOM 575 N N . GLN A 1 73 ? -8.540 -2.847 5.275 1.00 97.56 73 GLN A N 1
ATOM 576 C CA . GLN A 1 73 ? -9.170 -1.728 5.972 1.00 97.56 73 GLN A CA 1
ATOM 577 C C . GLN A 1 73 ? -10.694 -1.885 6.051 1.00 97.56 73 GLN A C 1
ATOM 579 O O . GLN A 1 73 ? -11.298 -1.609 7.086 1.00 97.56 73 GLN A O 1
ATOM 584 N N . LYS A 1 74 ? -11.331 -2.367 4.980 1.00 97.69 74 LYS A N 1
ATOM 585 C CA . LYS A 1 74 ? -12.767 -2.658 4.970 1.00 97.69 74 LYS A CA 1
ATOM 586 C C . LYS A 1 74 ? -13.127 -3.704 6.021 1.00 97.69 74 LYS A C 1
ATOM 588 O O . LYS A 1 74 ? -14.128 -3.527 6.710 1.00 97.69 74 LYS A O 1
ATOM 593 N N . VAL A 1 75 ? -12.356 -4.785 6.133 1.00 98.06 75 VAL A N 1
ATOM 594 C CA . VAL A 1 75 ? -12.612 -5.837 7.127 1.00 98.06 75 VAL A CA 1
ATOM 595 C C . VAL A 1 75 ? -12.549 -5.267 8.542 1.00 98.06 75 VAL A C 1
ATOM 597 O O . VAL A 1 75 ? -13.432 -5.557 9.347 1.00 98.06 75 VAL A O 1
ATOM 600 N N . ASP A 1 76 ? -11.563 -4.426 8.841 1.00 97.50 76 ASP A N 1
ATOM 601 C CA . ASP A 1 76 ? -11.428 -3.833 10.172 1.00 97.50 76 ASP A CA 1
ATOM 602 C C . ASP A 1 76 ? -12.536 -2.818 10.475 1.00 97.50 76 ASP A C 1
ATOM 604 O O . ASP A 1 76 ? -13.155 -2.892 11.536 1.00 97.50 76 ASP A O 1
ATOM 608 N N . LEU A 1 77 ? -12.894 -1.966 9.510 1.00 97.75 77 LEU A N 1
ATOM 609 C CA . LEU A 1 77 ? -14.033 -1.052 9.642 1.00 97.75 77 LEU A CA 1
ATOM 610 C C . LEU A 1 77 ? -15.365 -1.795 9.808 1.00 97.75 77 LEU A C 1
ATOM 612 O O . LEU A 1 77 ? -16.244 -1.339 10.537 1.00 97.75 77 LEU A O 1
ATOM 616 N N . MET A 1 78 ? -15.536 -2.945 9.150 1.00 97.69 78 MET A N 1
ATOM 617 C CA . MET A 1 78 ? -16.721 -3.782 9.344 1.00 97.69 78 MET A CA 1
ATOM 618 C C . MET A 1 78 ? -16.784 -4.337 10.767 1.00 97.69 78 MET A C 1
ATOM 620 O O . MET A 1 78 ? -17.851 -4.277 11.371 1.00 97.69 78 MET A O 1
ATOM 624 N N . LYS A 1 79 ? -15.661 -4.805 11.330 1.00 95.88 79 LYS A N 1
ATOM 625 C CA . LYS A 1 79 ? -15.613 -5.263 12.729 1.00 95.88 79 LYS A CA 1
ATOM 626 C C . LYS A 1 79 ? -15.949 -4.138 13.703 1.00 95.88 79 LYS A C 1
ATOM 628 O O . LYS A 1 79 ? -16.718 -4.360 14.630 1.00 95.88 79 LYS A O 1
ATOM 633 N N . GLU A 1 80 ? -15.390 -2.948 13.496 1.00 94.75 80 GLU A N 1
ATOM 634 C CA . GLU A 1 80 ? -15.647 -1.790 14.357 1.00 94.75 80 GLU A CA 1
ATOM 635 C C . GLU A 1 80 ? -17.118 -1.371 14.303 1.00 94.75 80 GLU A C 1
ATOM 637 O O . GLU A 1 80 ? -17.753 -1.195 15.342 1.00 94.75 80 GLU A O 1
ATOM 642 N N . ARG A 1 81 ? -17.693 -1.297 13.096 1.00 96.06 81 ARG A N 1
ATOM 643 C CA . ARG A 1 81 ? -19.125 -1.044 12.907 1.00 96.06 81 ARG A CA 1
ATOM 644 C C . ARG A 1 81 ? -19.975 -2.085 13.634 1.00 96.06 81 ARG A C 1
ATOM 646 O O . ARG A 1 81 ? -20.929 -1.715 14.311 1.00 96.06 81 ARG A O 1
ATOM 653 N N . ASP A 1 82 ? -19.656 -3.367 13.475 1.00 95.38 82 ASP A N 1
ATOM 654 C CA . ASP A 1 82 ? -20.439 -4.458 14.061 1.00 95.38 82 ASP A CA 1
ATOM 655 C C . ASP A 1 82 ? -20.329 -4.472 15.593 1.00 95.38 82 ASP A C 1
ATOM 657 O O . ASP A 1 82 ? -21.319 -4.727 16.276 1.00 95.38 82 ASP A O 1
ATOM 661 N N . TYR A 1 83 ? -19.159 -4.128 16.140 1.00 93.69 83 TYR A N 1
ATOM 662 C CA . TYR A 1 83 ? -18.971 -3.909 17.573 1.00 93.69 83 TYR A CA 1
ATOM 663 C C . TYR A 1 83 ? -19.824 -2.740 18.077 1.00 93.69 83 TYR A C 1
ATOM 665 O O . TYR A 1 83 ? -20.588 -2.909 19.025 1.00 93.69 83 TYR A O 1
ATOM 673 N N . ALA A 1 84 ? -19.749 -1.582 17.414 1.00 92.25 84 ALA A N 1
ATOM 674 C CA . ALA A 1 84 ? -20.493 -0.382 17.795 1.00 92.25 84 ALA A CA 1
ATOM 675 C C . ALA A 1 84 ? -22.019 -0.555 17.691 1.00 92.25 84 ALA A C 1
ATOM 677 O O . ALA A 1 84 ? -22.763 0.099 18.418 1.00 92.25 84 ALA A O 1
ATOM 678 N N . ALA A 1 85 ? -22.492 -1.429 16.798 1.00 92.69 85 ALA A N 1
ATOM 679 C CA . ALA A 1 85 ? -23.910 -1.737 16.631 1.00 92.69 85 ALA A CA 1
ATOM 680 C C . ALA A 1 85 ? -24.470 -2.704 17.692 1.00 92.69 85 ALA A C 1
ATOM 682 O O . ALA A 1 85 ? -25.682 -2.907 17.738 1.00 92.69 85 ALA A O 1
ATOM 683 N N . ASN A 1 86 ? -23.614 -3.325 18.508 1.00 93.12 86 ASN A N 1
ATOM 684 C CA . ASN A 1 86 ? -24.010 -4.323 19.495 1.00 93.12 86 ASN A CA 1
ATOM 685 C C . ASN A 1 86 ? -24.117 -3.728 20.911 1.00 93.12 86 ASN A C 1
ATOM 687 O O . ASN A 1 86 ? -23.354 -2.837 21.290 1.00 93.12 86 ASN A O 1
ATOM 691 N N . ASP A 1 87 ? -24.992 -4.303 21.736 1.00 91.75 87 ASP A N 1
ATOM 692 C CA . ASP A 1 87 ? -25.227 -3.894 23.128 1.00 91.75 87 ASP A CA 1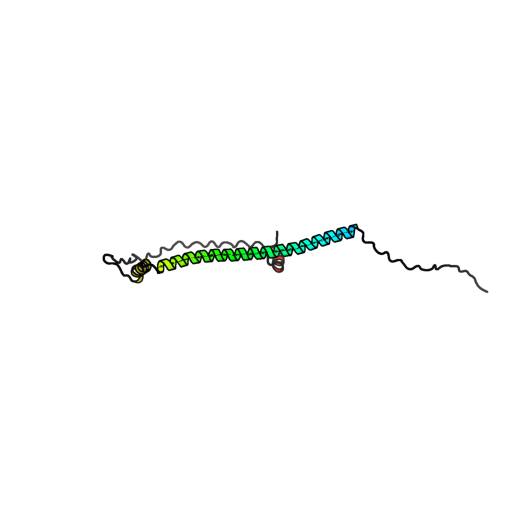
ATOM 693 C C . ASP A 1 87 ? -23.965 -4.018 24.000 1.00 91.75 87 ASP A C 1
ATOM 695 O O . ASP A 1 87 ? -23.780 -3.248 24.941 1.00 91.75 87 ASP A O 1
ATOM 699 N N . ILE A 1 88 ? -23.047 -4.929 23.647 1.00 91.50 88 ILE A N 1
ATOM 700 C CA . ILE A 1 88 ? -21.743 -5.085 24.317 1.00 91.50 88 ILE A CA 1
ATOM 701 C C . ILE A 1 88 ? -20.953 -3.768 24.315 1.00 91.50 88 ILE A C 1
ATOM 703 O O . ILE A 1 88 ? -20.296 -3.452 25.305 1.00 91.50 88 ILE A O 1
ATOM 707 N N . SER A 1 89 ? -21.026 -2.974 23.240 1.00 92.19 89 SER A N 1
ATOM 708 C CA . SER A 1 89 ? -20.341 -1.677 23.180 1.00 92.19 89 SER A CA 1
ATOM 709 C C . SER A 1 89 ? -20.936 -0.677 24.174 1.00 92.19 89 SER A C 1
ATOM 711 O O . SER A 1 89 ? -20.200 0.101 24.785 1.00 92.19 89 SER A O 1
ATOM 713 N N . VAL A 1 90 ? -22.259 -0.700 24.360 1.00 92.88 90 VAL A N 1
ATOM 714 C CA . VAL A 1 90 ? -22.954 0.157 25.332 1.00 92.88 90 VAL A CA 1
ATOM 715 C C . VAL A 1 90 ? -22.596 -0.258 26.756 1.00 92.88 90 VAL A C 1
ATOM 717 O O . VAL A 1 90 ? -22.285 0.598 27.579 1.00 92.88 90 VAL A O 1
ATOM 720 N N . GLU A 1 91 ? -22.577 -1.561 27.037 1.00 92.56 91 GLU A N 1
ATOM 721 C CA . GLU A 1 91 ? -22.172 -2.106 28.336 1.00 92.56 91 GLU A CA 1
ATOM 722 C C . GLU A 1 91 ? -20.711 -1.775 28.662 1.00 92.56 91 GLU A C 1
ATOM 724 O O . GLU A 1 91 ? -20.412 -1.290 29.753 1.00 92.56 91 GLU A O 1
ATOM 729 N N . HIS A 1 92 ? -19.804 -1.951 27.696 1.00 93.31 92 HIS A N 1
ATOM 730 C CA . HIS A 1 92 ? -18.402 -1.583 27.856 1.00 93.31 92 HIS A CA 1
ATOM 731 C C . HIS A 1 92 ? -18.2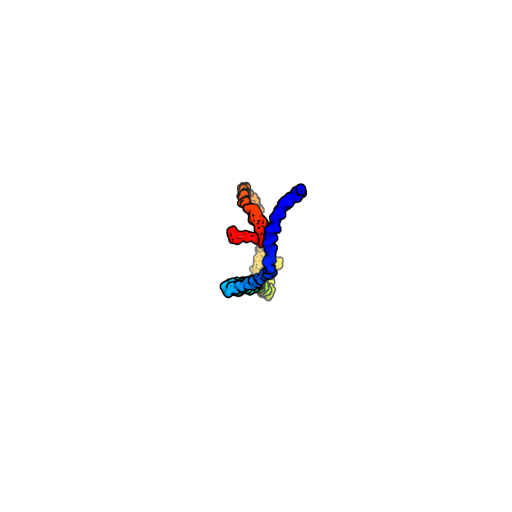63 -0.097 28.195 1.00 93.31 92 HIS A C 1
ATOM 733 O O . HIS A 1 92 ? -17.614 0.240 29.182 1.00 93.31 92 HIS A O 1
ATOM 739 N N . TRP A 1 93 ? -18.908 0.793 27.431 1.00 93.25 93 TRP A N 1
ATOM 740 C CA . TRP A 1 93 ? -18.910 2.228 27.729 1.00 93.25 93 TRP A CA 1
ATOM 741 C C . TRP A 1 93 ? -19.480 2.528 29.121 1.00 93.25 93 TRP A C 1
ATOM 743 O O . TRP A 1 93 ? -18.898 3.321 29.864 1.00 93.25 93 TRP A O 1
ATOM 753 N N . ALA A 1 94 ? -20.585 1.880 29.496 1.00 94.81 94 ALA A N 1
ATOM 754 C CA . ALA A 1 94 ? -21.231 2.076 30.787 1.00 94.81 94 ALA A CA 1
ATOM 755 C C . ALA A 1 94 ? -20.280 1.726 31.942 1.00 94.81 94 ALA A C 1
ATOM 757 O O . ALA A 1 94 ? -20.169 2.500 32.891 1.00 94.81 94 ALA A O 1
ATOM 758 N N . HIS A 1 95 ? -19.535 0.623 31.834 1.00 93.56 95 HIS A N 1
ATOM 759 C CA . HIS A 1 95 ? -18.579 0.191 32.855 1.00 93.56 95 HIS A CA 1
ATOM 760 C C . HIS A 1 95 ? -17.292 1.036 32.861 1.00 93.56 95 HIS A C 1
ATOM 762 O O . HIS A 1 95 ? -16.793 1.405 33.929 1.00 93.56 95 HIS A O 1
ATOM 768 N N . THR A 1 96 ? -16.737 1.371 31.690 1.00 92.19 96 THR A N 1
ATOM 769 C CA . THR A 1 96 ? -15.441 2.063 31.607 1.00 92.19 96 THR A CA 1
ATOM 770 C C . THR A 1 96 ? -15.558 3.567 31.804 1.00 92.19 96 THR A C 1
ATOM 772 O O . THR A 1 96 ? -14.864 4.115 32.661 1.00 92.19 96 THR A O 1
ATOM 775 N N . GLU A 1 97 ? -16.434 4.226 31.050 1.00 92.00 97 GLU A N 1
ATOM 776 C CA . GLU A 1 97 ? -16.588 5.685 31.035 1.00 92.00 97 GLU A CA 1
ATOM 777 C C . GLU A 1 97 ? -17.722 6.130 31.958 1.00 92.00 97 GLU A C 1
ATOM 779 O O . GLU A 1 97 ? -17.551 7.037 32.771 1.00 92.00 97 GLU A O 1
ATOM 784 N N . GLY A 1 98 ? -18.869 5.451 31.879 1.00 92.44 98 GLY A N 1
ATOM 785 C CA . GLY A 1 98 ? -20.052 5.777 32.675 1.00 92.44 98 GLY A CA 1
ATOM 786 C C . GLY A 1 98 ? -19.913 5.453 34.165 1.00 92.44 98 GLY A C 1
ATOM 787 O O . GLY A 1 98 ? -20.688 5.975 34.965 1.00 92.44 98 GLY A O 1
ATOM 788 N N . LYS A 1 99 ? -18.946 4.599 34.543 1.00 92.62 99 LYS A N 1
ATOM 789 C CA . LYS A 1 99 ? -18.781 4.035 35.901 1.00 92.62 99 LYS A CA 1
ATOM 790 C C . LYS A 1 99 ? -20.077 3.433 36.465 1.00 92.62 99 LYS A C 1
ATOM 792 O O . LYS A 1 99 ? -20.281 3.397 37.677 1.00 92.62 99 LYS A O 1
ATOM 797 N N . MET A 1 100 ? -20.948 2.979 35.573 1.00 93.25 100 MET A N 1
ATOM 798 C CA . MET A 1 100 ? -22.181 2.275 35.885 1.00 93.25 100 MET A CA 1
ATOM 799 C C . MET A 1 100 ? -21.849 0.802 36.125 1.00 93.25 100 MET A C 1
ATOM 801 O O . MET A 1 100 ? -20.895 0.279 35.554 1.00 93.25 100 MET A O 1
ATOM 805 N N . VAL A 1 101 ? -22.626 0.147 36.977 1.00 92.00 101 VAL A N 1
ATOM 806 C CA . VAL A 1 101 ? -22.485 -1.276 37.309 1.00 92.00 101 VAL A CA 1
ATOM 807 C C . VAL A 1 101 ? -23.872 -1.907 37.342 1.00 92.00 101 VAL A C 1
ATOM 809 O O . VAL A 1 101 ? -24.851 -1.213 37.640 1.00 92.00 101 VAL A O 1
ATOM 812 N N . ARG A 1 102 ? -23.981 -3.198 37.019 1.00 90.44 102 ARG A N 1
ATOM 813 C CA . ARG A 1 102 ? -25.247 -3.931 37.162 1.00 90.44 102 ARG A CA 1
ATOM 814 C C . ARG A 1 102 ? -25.552 -4.230 38.628 1.00 90.44 102 ARG A C 1
ATOM 816 O O . ARG A 1 102 ? -24.683 -4.180 39.498 1.00 90.44 102 ARG A O 1
ATOM 823 N N . ASP A 1 103 ? -26.800 -4.601 38.896 1.00 92.00 103 ASP A N 1
ATOM 824 C CA . ASP A 1 103 ? -27.205 -5.059 40.222 1.00 92.00 103 ASP A CA 1
ATOM 825 C C . ASP A 1 103 ? -26.351 -6.260 40.664 1.00 92.00 103 ASP A C 1
ATOM 827 O O . ASP A 1 103 ? -26.307 -7.297 40.002 1.00 92.00 103 ASP A O 1
ATOM 831 N N . GLY A 1 104 ? -25.669 -6.107 41.802 1.00 92.19 104 GLY A N 1
ATOM 832 C CA . GLY A 1 104 ? -24.774 -7.119 42.374 1.00 92.19 104 GLY A CA 1
ATOM 833 C C . GLY A 1 104 ? -23.296 -6.985 41.987 1.00 92.19 104 GLY A C 1
ATOM 834 O O . GLY A 1 104 ? -22.468 -7.699 42.551 1.00 92.19 104 GLY A O 1
ATOM 835 N N . GLU A 1 105 ? -22.938 -6.066 41.089 1.00 92.31 105 GLU A N 1
ATOM 836 C CA . GLU A 1 105 ? -21.544 -5.758 40.752 1.00 92.31 105 GLU A CA 1
ATOM 837 C C . GLU A 1 105 ? -20.955 -4.687 41.690 1.00 92.31 105 GLU A C 1
ATOM 839 O O . GLU A 1 105 ? -21.652 -3.801 42.185 1.00 92.31 105 GLU A O 1
ATOM 844 N N . ILE A 1 106 ? -19.643 -4.762 41.944 1.00 90.94 106 ILE A N 1
ATOM 845 C CA . ILE A 1 106 ? -18.920 -3.821 42.813 1.00 90.94 106 ILE A CA 1
ATOM 846 C C . ILE A 1 106 ? -17.850 -3.108 41.985 1.00 90.94 106 ILE A C 1
ATOM 848 O O . ILE A 1 106 ? -16.920 -3.740 41.484 1.00 90.94 106 ILE A O 1
ATOM 852 N N . LEU A 1 107 ? -17.954 -1.781 41.877 1.00 90.81 107 LEU A N 1
ATOM 853 C CA . LEU A 1 107 ? -16.943 -0.955 41.219 1.00 90.81 107 LEU A CA 1
ATOM 854 C C . LEU A 1 107 ? -15.677 -0.867 42.086 1.00 90.81 107 LEU A C 1
ATOM 856 O O . LEU A 1 107 ? -15.712 -0.342 43.199 1.00 90.81 107 LEU A O 1
ATOM 860 N N . VAL A 1 108 ? -14.545 -1.328 41.553 1.00 90.38 108 VAL A N 1
ATOM 861 C CA . VAL A 1 108 ? -13.228 -1.222 42.199 1.00 90.38 108 VAL A CA 1
ATOM 862 C C . VAL A 1 108 ? -12.362 -0.239 41.419 1.00 90.38 108 VAL A C 1
ATOM 864 O O . VAL A 1 108 ? -12.083 -0.448 40.240 1.00 90.38 108 VAL A O 1
ATO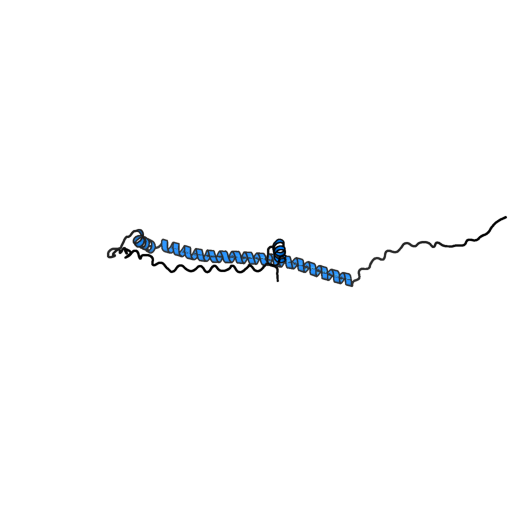M 867 N N . ILE A 1 109 ? -11.906 0.825 42.080 1.00 87.50 109 ILE A N 1
ATOM 868 C CA . ILE A 1 109 ? -10.970 1.798 41.505 1.00 87.50 109 ILE A CA 1
ATOM 869 C C . ILE A 1 109 ? -9.592 1.540 42.125 1.00 87.50 109 ILE A C 1
ATOM 871 O O . ILE A 1 109 ? -9.408 1.822 43.312 1.00 87.50 109 ILE A O 1
ATOM 875 N N . PRO A 1 110 ? -8.621 0.988 41.373 1.00 84.81 110 PRO A N 1
ATOM 876 C CA . PRO A 1 110 ? -7.283 0.767 41.896 1.00 84.81 110 PRO A CA 1
ATOM 877 C C . PRO A 1 110 ? -6.595 2.112 42.134 1.00 84.81 110 PRO A C 1
ATOM 879 O O . PRO A 1 110 ? -6.388 2.898 41.211 1.00 84.81 110 PRO A O 1
ATOM 882 N N . ILE A 1 111 ? -6.225 2.368 43.386 1.00 83.38 111 ILE A N 1
ATOM 883 C CA . ILE A 1 111 ? -5.347 3.479 43.746 1.00 83.38 111 ILE A CA 1
ATOM 884 C C . ILE A 1 111 ? -3.916 2.941 43.628 1.00 83.38 111 ILE A C 1
ATOM 886 O O . ILE A 1 111 ? -3.599 1.966 44.318 1.00 83.38 111 ILE A O 1
ATOM 890 N N . PRO A 1 112 ? -3.054 3.503 42.760 1.00 80.25 112 PRO A N 1
ATOM 891 C CA . PRO A 1 112 ? -1.679 3.039 42.646 1.00 80.25 112 PRO A CA 1
ATOM 892 C C . PRO A 1 112 ? -0.980 3.187 44.001 1.00 80.25 112 PRO A C 1
ATOM 894 O O . PRO A 1 112 ? -0.885 4.280 44.562 1.00 80.25 112 PRO A O 1
ATOM 897 N N . ALA A 1 113 ? -0.521 2.063 44.548 1.00 68.12 113 ALA A N 1
ATOM 898 C CA . ALA A 1 113 ? 0.228 2.034 45.790 1.00 68.12 113 ALA A CA 1
ATOM 899 C C . ALA A 1 113 ? 1.664 2.491 45.513 1.00 68.12 113 ALA A C 1
ATOM 901 O O . ALA A 1 113 ? 2.464 1.743 44.961 1.00 68.12 113 ALA A O 1
ATOM 902 N N . GLY A 1 114 ? 1.972 3.721 45.916 1.00 61.16 114 GLY A N 1
ATOM 903 C CA . GLY A 1 114 ? 3.326 4.259 45.907 1.00 61.16 114 GLY A CA 1
ATOM 904 C C . GLY A 1 114 ? 3.743 4.828 44.555 1.00 61.16 114 GLY A C 1
ATOM 905 O O . GLY A 1 114 ? 3.810 4.141 43.540 1.00 61.16 114 GLY A O 1
ATOM 906 N N . VAL A 1 115 ? 4.102 6.108 44.565 1.00 58.91 115 VAL A N 1
ATOM 907 C CA . VAL A 1 115 ? 5.042 6.649 43.588 1.00 58.91 115 VAL A CA 1
ATOM 908 C C . VAL A 1 115 ? 6.334 5.866 43.805 1.00 58.91 115 VAL A C 1
ATOM 910 O O . VAL A 1 115 ? 7.028 6.091 44.793 1.00 58.91 115 VAL A O 1
ATOM 913 N N . ALA A 1 116 ? 6.622 4.881 42.955 1.00 60.44 116 ALA A N 1
ATOM 914 C CA . ALA A 1 116 ? 7.961 4.326 42.907 1.00 60.44 116 ALA A CA 1
ATOM 915 C C . ALA A 1 116 ? 8.876 5.488 42.515 1.00 60.44 116 ALA A C 1
ATOM 917 O O . ALA A 1 116 ? 8.748 6.026 41.413 1.00 60.44 116 ALA A O 1
ATOM 918 N N . GLU A 1 117 ? 9.743 5.922 43.432 1.00 64.44 117 GLU A N 1
ATOM 919 C CA . GLU A 1 117 ? 10.849 6.792 43.056 1.00 64.44 117 GLU A CA 1
ATOM 920 C C . GLU A 1 117 ? 11.551 6.120 41.871 1.00 64.44 117 GLU A C 1
ATOM 922 O O . GLU A 1 117 ? 11.888 4.931 41.962 1.00 64.44 117 GLU A O 1
ATOM 927 N N . PRO A 1 118 ? 11.708 6.813 40.731 1.00 63.31 118 PRO A N 1
ATOM 928 C CA . PRO A 1 118 ? 12.373 6.229 39.585 1.00 63.31 118 PRO A CA 1
ATOM 929 C C . PRO A 1 118 ? 13.790 5.864 40.023 1.00 63.31 118 PRO A C 1
ATOM 931 O O . PRO A 1 118 ? 14.628 6.735 40.248 1.00 63.31 118 PRO A O 1
ATOM 934 N N . THR A 1 119 ? 14.057 4.565 40.172 1.00 65.88 119 THR A N 1
ATOM 935 C CA . THR A 1 119 ? 15.428 4.075 40.300 1.00 65.88 119 THR A CA 1
ATOM 936 C C . THR A 1 119 ? 16.160 4.557 39.051 1.00 65.88 119 THR A C 1
ATOM 938 O O . THR A 1 119 ? 15.685 4.266 37.948 1.00 65.88 119 THR A O 1
ATOM 941 N N . PRO A 1 120 ? 17.258 5.324 39.172 1.00 64.31 120 PRO A N 1
ATOM 942 C CA . PRO A 1 120 ? 17.984 5.788 38.005 1.00 64.31 120 PRO A CA 1
ATOM 943 C C . PRO A 1 120 ? 18.483 4.560 37.244 1.00 64.31 120 PRO A C 1
ATOM 945 O O . PRO A 1 120 ? 19.354 3.827 37.715 1.00 64.31 120 PRO A O 1
ATOM 948 N N . ALA A 1 121 ? 17.890 4.307 36.078 1.00 70.69 121 ALA A N 1
ATOM 949 C CA . ALA A 1 121 ? 18.420 3.332 35.144 1.00 70.69 121 ALA A CA 1
ATOM 950 C C . ALA A 1 121 ? 19.848 3.774 34.774 1.00 70.69 121 ALA A C 1
ATOM 952 O O . ALA A 1 121 ? 20.066 4.973 34.572 1.00 70.69 121 ALA A O 1
ATOM 953 N N . PRO A 1 122 ? 20.830 2.857 34.705 1.00 68.69 122 PRO A N 1
ATOM 954 C CA . PRO A 1 122 ? 22.178 3.217 34.296 1.00 68.69 122 PRO A CA 1
ATOM 955 C C . PRO A 1 122 ? 22.116 3.896 32.928 1.00 68.69 122 PRO A C 1
ATOM 957 O O . PRO A 1 122 ? 21.615 3.316 31.964 1.00 68.69 122 PRO A O 1
ATOM 960 N N . THR A 1 123 ? 22.594 5.141 32.861 1.00 69.44 123 THR A N 1
ATOM 961 C CA . THR A 1 123 ? 22.682 5.910 31.621 1.00 69.44 123 THR A CA 1
ATOM 962 C C . THR A 1 123 ? 23.449 5.075 30.595 1.00 69.44 123 THR A C 1
ATOM 964 O O . THR A 1 123 ? 24.605 4.725 30.858 1.00 69.44 123 THR A O 1
ATOM 967 N N . PRO A 1 124 ? 22.848 4.728 29.443 1.00 67.06 124 PRO A N 1
ATOM 968 C CA . PRO A 1 124 ? 23.567 4.044 28.383 1.00 67.06 124 PRO A CA 1
ATOM 969 C C . PRO A 1 124 ? 24.768 4.902 27.996 1.00 67.06 124 PRO A C 1
ATOM 971 O O . PRO A 1 124 ? 24.610 6.072 27.641 1.00 67.06 124 PRO A O 1
ATOM 974 N N . GLN A 1 125 ? 25.976 4.347 28.096 1.00 66.00 125 GLN A N 1
ATOM 975 C CA . GLN A 1 125 ? 27.143 5.019 27.546 1.00 66.00 125 GLN A CA 1
ATOM 976 C C . GLN A 1 125 ? 26.933 5.099 26.038 1.00 66.00 125 GLN A C 1
ATOM 978 O O . GLN A 1 125 ? 26.913 4.076 25.351 1.00 66.00 125 GLN A O 1
ATOM 983 N N . VAL A 1 126 ? 26.720 6.314 25.536 1.00 62.75 126 VAL A N 1
ATOM 984 C CA . VAL A 1 126 ? 26.688 6.583 24.104 1.00 62.75 126 VAL A CA 1
ATOM 985 C C . VAL A 1 126 ? 28.104 6.345 23.603 1.00 62.75 126 VAL A C 1
ATOM 987 O O . VAL A 1 126 ? 28.971 7.212 23.690 1.00 62.75 126 VAL A O 1
ATOM 990 N N . LEU A 1 127 ? 28.353 5.132 23.114 1.00 64.69 127 LEU A N 1
ATOM 991 C CA . LEU A 1 127 ? 29.476 4.876 22.234 1.00 64.69 127 LEU A CA 1
ATOM 992 C C . LEU A 1 127 ? 29.243 5.777 21.026 1.00 64.69 127 LEU A C 1
ATOM 994 O O . LEU A 1 127 ? 28.333 5.535 20.233 1.00 64.69 127 LEU A O 1
ATOM 998 N N . VAL A 1 128 ? 30.016 6.859 20.928 1.00 63.69 128 VAL A N 1
ATOM 999 C CA . VAL A 1 128 ? 30.086 7.648 19.703 1.00 63.69 128 VAL A CA 1
ATOM 1000 C C . VAL A 1 128 ? 30.626 6.692 18.652 1.00 63.69 128 VAL A C 1
ATOM 1002 O O . VAL A 1 128 ? 31.823 6.414 18.600 1.00 63.69 128 VAL A O 1
ATOM 1005 N N . ALA A 1 129 ? 29.718 6.112 17.872 1.00 64.12 129 ALA A N 1
ATOM 1006 C CA . ALA A 1 129 ? 30.083 5.383 16.682 1.00 64.12 129 ALA A CA 1
ATOM 1007 C C . ALA A 1 129 ? 30.840 6.382 15.809 1.00 64.12 129 ALA A C 1
ATOM 1009 O O . ALA A 1 129 ? 30.278 7.387 15.368 1.00 64.12 129 ALA A O 1
ATOM 1010 N N . VAL A 1 130 ? 32.138 6.141 15.620 1.00 64.25 130 VAL A N 1
ATOM 1011 C CA . VAL A 1 130 ? 32.886 6.766 14.534 1.00 64.25 130 VAL A CA 1
ATOM 1012 C C . VAL A 1 130 ? 32.071 6.470 13.284 1.00 64.25 130 VAL A C 1
ATOM 1014 O O . VAL A 1 130 ? 31.879 5.302 12.944 1.00 64.25 130 VAL A O 1
ATOM 1017 N N . GLN A 1 131 ? 31.508 7.517 12.674 1.00 61.09 131 GLN A N 1
ATOM 1018 C CA . GLN A 1 131 ? 30.830 7.380 11.393 1.00 61.09 131 GLN A CA 1
ATOM 1019 C C . GLN A 1 131 ? 31.806 6.652 10.466 1.00 61.09 131 GLN A C 1
ATOM 1021 O O . GLN A 1 131 ? 32.949 7.108 10.346 1.00 61.09 131 GLN A O 1
ATOM 1026 N N . PRO A 1 132 ? 31.420 5.509 9.870 1.00 61.50 132 PRO A N 1
ATOM 1027 C CA . PRO A 1 132 ? 32.239 4.924 8.833 1.00 61.50 132 PRO A CA 1
ATOM 1028 C C . PRO A 1 132 ? 32.434 6.016 7.788 1.00 61.50 132 PRO A C 1
ATOM 1030 O O . PRO A 1 132 ? 31.452 6.584 7.312 1.00 61.50 132 PRO A O 1
ATOM 1033 N N . SER A 1 133 ? 33.690 6.360 7.505 1.00 62.72 133 SER A N 1
ATOM 1034 C CA . SER A 1 133 ? 34.034 7.223 6.383 1.00 62.72 133 SER A CA 1
ATOM 1035 C C . SER A 1 133 ? 33.304 6.677 5.165 1.00 62.72 133 SER A C 1
ATOM 1037 O O . SER A 1 133 ? 33.533 5.528 4.775 1.00 62.72 133 SER A O 1
ATOM 1039 N N . GLU A 1 134 ? 32.361 7.470 4.664 1.00 65.19 134 GLU A N 1
ATOM 1040 C CA . GLU A 1 134 ? 31.521 7.140 3.524 1.00 65.19 134 GLU A CA 1
ATOM 1041 C C . GLU A 1 134 ? 32.438 6.647 2.394 1.00 65.19 134 GLU A C 1
ATOM 1043 O O . GLU A 1 134 ? 33.477 7.271 2.152 1.00 65.19 134 GLU A O 1
ATOM 1048 N N . PRO A 1 135 ? 32.150 5.497 1.759 1.00 63.16 135 PRO A N 1
ATOM 1049 C CA . PRO A 1 135 ? 32.997 5.000 0.687 1.00 63.16 135 PRO A CA 1
ATOM 1050 C C . PRO A 1 135 ? 33.065 6.076 -0.396 1.00 63.16 135 PRO A C 1
ATOM 1052 O O . PRO A 1 135 ? 32.027 6.476 -0.927 1.00 63.16 135 PRO A O 1
ATOM 1055 N N . GLU A 1 136 ? 34.275 6.568 -0.687 1.00 67.00 136 GLU A N 1
ATOM 1056 C CA . GLU A 1 136 ? 34.477 7.604 -1.697 1.00 67.00 136 GLU A CA 1
ATOM 1057 C C . GLU A 1 136 ? 33.814 7.160 -2.996 1.00 67.00 136 GLU A C 1
ATOM 1059 O O . GLU A 1 136 ? 34.218 6.185 -3.636 1.00 67.00 136 GLU A O 1
ATOM 1064 N N . THR A 1 137 ? 32.738 7.850 -3.361 1.00 70.56 137 THR A N 1
ATOM 1065 C CA . THR A 1 137 ? 32.007 7.531 -4.575 1.00 70.56 137 THR A CA 1
ATOM 1066 C C . THR A 1 137 ? 32.887 7.971 -5.740 1.00 70.56 137 THR A C 1
ATOM 1068 O O . THR A 1 137 ? 33.256 9.146 -5.802 1.00 70.56 137 THR A O 1
ATOM 1071 N N . PRO A 1 138 ? 33.262 7.075 -6.670 1.00 78.69 138 PRO A N 1
ATOM 1072 C CA . PRO A 1 138 ? 34.116 7.459 -7.783 1.00 78.69 138 PRO A CA 1
ATOM 1073 C C . PRO A 1 138 ? 33.452 8.597 -8.563 1.00 78.69 138 PRO A C 1
ATOM 1075 O O . PRO A 1 138 ? 32.295 8.461 -8.952 1.00 78.69 138 PRO A O 1
ATOM 1078 N N . GLN A 1 139 ? 34.170 9.692 -8.834 1.00 79.38 139 GLN A N 1
ATOM 1079 C CA . GLN A 1 139 ? 33.633 10.922 -9.451 1.00 79.38 139 GLN A CA 1
ATOM 1080 C C . GLN A 1 139 ? 32.767 10.671 -10.708 1.00 79.38 139 GLN A C 1
ATOM 1082 O O . GLN A 1 139 ? 31.851 11.431 -11.008 1.00 79.38 139 GLN A O 1
ATOM 1087 N N . TRP A 1 140 ? 33.024 9.593 -11.453 1.00 85.44 140 TRP A N 1
ATOM 1088 C CA . TRP A 1 140 ? 32.249 9.212 -12.636 1.00 85.44 140 TRP A CA 1
ATOM 1089 C C . TRP A 1 140 ? 30.816 8.733 -12.325 1.00 85.44 140 TRP A C 1
ATOM 1091 O O . TRP A 1 140 ? 29.934 8.932 -13.158 1.00 85.44 140 TRP A O 1
ATOM 1101 N N . HIS A 1 141 ? 30.551 8.177 -11.136 1.00 83.31 141 HIS A N 1
ATOM 1102 C CA . HIS A 1 141 ? 29.199 7.810 -10.690 1.00 83.31 141 HIS A CA 1
ATOM 1103 C C . HIS A 1 141 ? 28.312 9.047 -10.496 1.00 83.31 141 HIS A C 1
ATOM 1105 O O . HIS A 1 141 ? 27.119 8.989 -10.784 1.00 83.31 141 HIS A O 1
ATOM 1111 N N . LEU A 1 142 ? 28.884 10.178 -10.058 1.00 81.06 142 LEU A N 1
ATOM 1112 C CA . LEU A 1 142 ? 28.155 11.447 -9.934 1.00 81.06 142 LEU A CA 1
ATOM 1113 C C . LEU A 1 142 ? 27.709 11.962 -11.303 1.00 81.06 142 LEU A C 1
ATOM 1115 O O . LEU A 1 142 ? 26.558 12.355 -11.478 1.00 81.06 142 LEU A O 1
ATOM 1119 N N . TRP A 1 143 ? 28.606 11.906 -12.291 1.00 84.94 143 TRP A N 1
ATOM 1120 C CA . TRP A 1 143 ? 28.272 12.265 -13.668 1.00 84.94 143 TRP A CA 1
ATOM 1121 C C . TRP A 1 143 ? 27.206 11.341 -14.244 1.00 84.94 143 TRP A C 1
ATOM 1123 O O . TRP A 1 143 ? 26.256 11.815 -14.855 1.00 84.94 143 TRP A O 1
ATOM 1133 N N . TRP A 1 144 ? 27.326 10.037 -14.011 1.00 86.06 144 TRP A N 1
ATOM 1134 C CA . TRP A 1 144 ? 26.332 9.070 -14.458 1.00 86.06 144 TRP A CA 1
ATOM 1135 C C . TRP A 1 144 ? 24.940 9.364 -13.886 1.00 86.06 144 TRP A C 1
ATOM 1137 O O . TRP A 1 144 ? 23.969 9.434 -14.640 1.00 86.06 144 TRP A O 1
ATOM 1147 N N . ASN A 1 145 ? 24.850 9.609 -12.577 1.00 86.06 145 ASN A N 1
ATOM 1148 C CA . ASN A 1 145 ? 23.582 9.903 -11.918 1.00 86.06 145 ASN A CA 1
ATOM 1149 C C . ASN A 1 145 ? 22.937 11.197 -12.453 1.00 86.06 145 ASN A C 1
ATOM 1151 O O . ASN A 1 145 ? 21.734 11.241 -12.668 1.00 86.06 145 ASN A O 1
ATOM 1155 N N . LEU A 1 146 ? 23.730 12.224 -12.779 1.00 81.62 146 LEU A N 1
ATOM 1156 C CA . LEU A 1 146 ? 23.207 13.457 -13.385 1.00 81.62 146 LEU A CA 1
ATOM 1157 C C . LEU A 1 146 ? 22.550 13.245 -14.759 1.00 81.62 146 LEU A C 1
ATOM 1159 O O . LEU A 1 146 ? 21.618 13.970 -15.100 1.00 81.62 146 LEU A O 1
ATOM 1163 N N . PHE A 1 147 ? 23.034 12.293 -15.562 1.00 83.62 147 PHE A N 1
ATOM 1164 C CA . PHE A 1 147 ? 22.507 12.054 -16.912 1.00 83.62 147 PHE A CA 1
ATOM 1165 C C . PHE A 1 147 ? 21.407 10.994 -16.965 1.00 83.62 147 PHE A C 1
ATOM 1167 O O . PHE A 1 147 ? 20.569 11.040 -17.866 1.00 83.62 147 PHE A O 1
ATOM 1174 N N . PHE A 1 148 ? 21.420 10.039 -16.035 1.00 87.31 148 PHE A N 1
ATOM 1175 C CA . PHE A 1 148 ? 20.563 8.854 -16.092 1.00 87.31 148 PHE A CA 1
ATOM 1176 C C . PHE A 1 148 ? 19.692 8.646 -14.844 1.00 87.31 148 PHE A C 1
ATOM 1178 O O . PHE A 1 148 ? 18.931 7.681 -14.829 1.00 87.31 148 PHE A O 1
ATOM 1185 N N . ASP A 1 149 ? 19.784 9.535 -13.844 1.00 72.81 149 ASP A N 1
ATOM 1186 C CA . ASP A 1 149 ? 18.997 9.553 -12.593 1.00 72.81 149 ASP A CA 1
ATOM 1187 C C . ASP A 1 149 ? 18.874 8.159 -11.949 1.00 72.81 149 ASP A C 1
ATOM 1189 O O . ASP A 1 149 ? 17.794 7.655 -11.635 1.00 72.81 149 ASP A O 1
ATOM 1193 N N . GLY A 1 150 ? 20.013 7.466 -11.859 1.00 75.25 150 GLY A N 1
ATOM 1194 C CA . GLY A 1 150 ? 20.085 6.073 -11.437 1.00 75.25 150 GLY A CA 1
ATOM 1195 C C . GLY A 1 150 ? 21.514 5.549 -11.315 1.00 75.25 150 GLY A C 1
ATOM 1196 O O . GLY A 1 150 ? 22.465 6.140 -11.827 1.00 75.25 150 GLY A O 1
ATOM 1197 N N . ALA A 1 151 ? 21.672 4.419 -10.621 1.00 74.38 151 ALA A N 1
ATOM 1198 C CA . ALA A 1 151 ? 22.964 3.758 -10.452 1.00 74.38 151 ALA A CA 1
ATOM 1199 C C . ALA A 1 151 ? 23.443 3.115 -11.774 1.00 74.38 151 ALA A C 1
ATOM 1201 O O . ALA A 1 151 ? 22.618 2.599 -12.538 1.00 74.38 151 ALA A O 1
ATOM 1202 N N . PRO A 1 152 ? 24.754 3.140 -12.073 1.00 78.12 152 PRO A N 1
ATOM 1203 C CA . PRO A 1 152 ? 25.295 2.513 -13.273 1.00 78.12 152 PRO A CA 1
ATOM 1204 C C . PRO A 1 152 ? 25.067 0.994 -13.270 1.00 78.12 152 PRO A C 1
ATOM 1206 O O . PRO A 1 152 ? 25.061 0.374 -12.207 1.00 78.12 152 PRO A O 1
ATOM 1209 N N . PRO A 1 153 ? 24.860 0.372 -14.445 1.00 72.81 153 PRO A N 1
ATOM 1210 C CA . PRO A 1 153 ? 24.552 -1.050 -14.552 1.00 72.81 153 PRO A CA 1
ATOM 1211 C C . PRO A 1 153 ? 25.817 -1.925 -14.464 1.00 72.81 153 PRO A C 1
ATOM 1213 O O . PRO A 1 153 ? 26.065 -2.716 -15.375 1.00 72.81 153 PRO A O 1
ATOM 1216 N N . PHE A 1 154 ? 26.650 -1.749 -13.434 1.00 62.91 154 PHE A N 1
ATOM 1217 C CA . PHE A 1 154 ? 27.812 -2.601 -13.147 1.00 62.91 154 PHE A CA 1
ATOM 1218 C C . PHE A 1 154 ? 28.346 -2.393 -11.729 1.00 62.91 154 PHE A C 1
ATOM 1220 O O . PHE A 1 154 ? 28.556 -1.223 -11.340 1.00 62.91 154 PHE A O 1
#

Secondary structure (DSSP, 8-state):
---------------PPPP-------HHHHHHHHHHHHHHHHHHHHHHHHHHHHHHHHHHHHHHHHHHHHHHHHHHHHHHHHHHTSHHHHHHHHHHTS----TT-----PPP--------PPPP--------------HHHHHHHHHHSS----

Sequence (154 aa):
MSEQPSAYSEEQPARTPPRRDRQQLSSIQIVFATILSIGLLLVINLSGRIARGQQMEIERRRLQATIDVLEQQKVDLMKERDYAANDISVEHWAHTEGKMVRDGEILVIPIPAGVAEPTPAPTPQVLVAVQPSEPETPQWHLWWNLFFDGAPPF

pLDDT: mean 80.51, std 14.68, range [42.06, 98.25]